Protein AF-A0A936SJQ1-F1 (afdb_monomer_lite)

pLDDT: mean 80.87, std 17.58, range [34.47, 96.56]

Secondary structure (DSSP, 8-state):
-EEEEE--HHHHHHHHHHHHHHTPPPPP-EEEEEE-TTS-EEEEEEEEE-SPPEE-TTSSEEEEEETTEEEEEESS-SS--EEEEE-HHHHHHHHHHHHHHHHHHHHHHT-SS-TT------PPP---S-SPPPGGG-SEE--EEEEEEEETTEEEEEE--EEPPP-

Radius of gyration: 21.01 Å; chains: 1; bounding box: 44×32×67 Å

Sequence (167 aa):
MLAALAATKRDWRQLEIIADGKGEMLVPQGRLRVIEKNGRERRLDDNLTAVRPVWSPNSAKIAIAFETQVRVYDAGGTAPTQAAIPLRNQLLISSQAYDREQQRVGQAANTNSDANAAPTATPAPDQPLTTLPDEKLLVSYNPIIELEWPSDDLLYLKNSVHPAFEE

Foldseek 3Di:
DDKDFDDDPVRQVVLVVVCVVVVHDRQDWGFIWDQDPVRDIDTQDDDIDSEDWDAAPVRQWIWTDDFQWIKIFGPPDPDTDIDIGGRNQVQQLVQVVVVVVVVVVVVVVVPPDDPDDDDDDDPDPCDPSPDRDDPVPGQWTWGWHYWDRPHNPDIDTHTDIDGRDDD

Structure (mmCIF, N/CA/C/O backbone):
data_AF-A0A936SJQ1-F1
#
_entry.id   AF-A0A936SJQ1-F1
#
loop_
_atom_site.group_PDB
_atom_site.id
_atom_site.type_symbol
_atom_site.label_atom_id
_atom_site.label_alt_id
_atom_site.label_comp_id
_atom_site.label_asym_id
_atom_site.label_entity_id
_atom_site.label_seq_id
_atom_site.pdbx_PDB_ins_code
_atom_site.Cartn_x
_atom_site.Cartn_y
_atom_site.Cartn_z
_atom_site.occupancy
_atom_site.B_iso_or_equiv
_atom_site.auth_seq_id
_atom_site.auth_comp_id
_atom_site.auth_asym_id
_atom_site.auth_atom_id
_atom_site.pdbx_PDB_model_num
ATOM 1 N N . MET A 1 1 ? 14.135 6.218 -12.140 1.00 85.12 1 MET A N 1
ATOM 2 C CA . MET A 1 1 ? 12.965 5.320 -12.159 1.00 85.12 1 MET A CA 1
ATOM 3 C C . MET A 1 1 ? 11.887 6.011 -11.358 1.00 85.12 1 MET A C 1
ATOM 5 O O . MET A 1 1 ? 12.231 6.819 -10.504 1.00 85.12 1 MET A O 1
ATOM 9 N N . LEU A 1 2 ? 10.623 5.759 -11.665 1.00 91.44 2 LEU A N 1
ATOM 10 C CA . LEU A 1 2 ? 9.491 6.331 -10.939 1.00 91.44 2 LEU A CA 1
ATOM 11 C C . LEU A 1 2 ? 8.653 5.189 -10.368 1.00 91.44 2 LEU A C 1
ATOM 13 O O . LEU A 1 2 ? 8.504 4.163 -11.026 1.00 91.44 2 LEU A O 1
ATOM 17 N N . ALA A 1 3 ? 8.116 5.373 -9.164 1.00 93.12 3 ALA A N 1
ATOM 18 C CA . ALA A 1 3 ? 7.090 4.499 -8.608 1.00 93.12 3 ALA A CA 1
ATOM 19 C C . ALA A 1 3 ? 5.740 5.210 -8.731 1.00 93.12 3 ALA A C 1
ATOM 21 O O . ALA A 1 3 ? 5.646 6.401 -8.430 1.00 93.12 3 ALA A O 1
ATOM 22 N N . ALA A 1 4 ? 4.721 4.497 -9.196 1.00 93.12 4 ALA A N 1
ATOM 23 C CA . ALA A 1 4 ? 3.399 5.052 -9.448 1.00 93.12 4 ALA A CA 1
ATOM 24 C C . ALA A 1 4 ? 2.300 4.074 -9.030 1.00 93.12 4 ALA A C 1
ATOM 26 O O . ALA A 1 4 ? 2.507 2.859 -8.992 1.00 93.12 4 ALA A O 1
ATOM 27 N N . LEU A 1 5 ? 1.120 4.627 -8.755 1.00 95.56 5 LEU A N 1
ATOM 28 C CA . LEU A 1 5 ? -0.110 3.873 -8.560 1.00 95.56 5 LEU A CA 1
ATOM 29 C C . LEU A 1 5 ? -0.990 4.067 -9.783 1.00 95.56 5 LEU A C 1
ATOM 31 O O . LEU A 1 5 ? -1.229 5.198 -10.202 1.00 95.56 5 LEU A O 1
ATOM 35 N N . ALA A 1 6 ? -1.475 2.966 -10.347 1.00 94.31 6 ALA A N 1
ATOM 36 C CA . ALA A 1 6 ? -2.445 3.027 -11.431 1.00 94.31 6 ALA A CA 1
ATOM 37 C C . ALA A 1 6 ? -3.534 1.973 -11.249 1.00 94.31 6 ALA A C 1
ATOM 39 O O . ALA A 1 6 ? -3.250 0.805 -10.963 1.00 94.31 6 ALA A O 1
ATOM 40 N N . ALA A 1 7 ? -4.776 2.394 -11.452 1.00 94.19 7 ALA A N 1
ATOM 41 C CA . ALA A 1 7 ? -5.944 1.535 -11.551 1.00 94.19 7 ALA A CA 1
ATOM 42 C C . ALA A 1 7 ? -6.332 1.353 -13.019 1.00 94.19 7 ALA A C 1
ATOM 44 O O . ALA A 1 7 ? -6.139 2.241 -13.853 1.00 94.19 7 ALA A O 1
ATOM 45 N N . THR A 1 8 ? -6.888 0.192 -13.354 1.00 93.94 8 THR A N 1
ATOM 46 C CA . THR A 1 8 ? -7.545 0.034 -14.654 1.00 93.94 8 THR A CA 1
ATOM 47 C C . THR A 1 8 ? -8.878 0.785 -14.658 1.00 93.94 8 THR A C 1
ATOM 49 O O . THR A 1 8 ? -9.466 1.030 -13.607 1.00 93.94 8 THR A O 1
ATOM 52 N N . LYS A 1 9 ? -9.425 1.082 -15.844 1.00 95.12 9 LYS A N 1
ATOM 53 C CA . LYS A 1 9 ? -10.782 1.650 -15.971 1.00 95.12 9 LYS A CA 1
ATOM 54 C C . LYS A 1 9 ? -11.838 0.813 -15.234 1.00 95.12 9 LYS A C 1
ATOM 56 O O . LYS A 1 9 ? -12.809 1.354 -14.717 1.00 95.12 9 LYS A O 1
ATOM 61 N N . ARG A 1 10 ? -11.657 -0.512 -15.204 1.00 95.00 10 ARG A N 1
ATOM 62 C CA . ARG A 1 10 ? -12.548 -1.430 -14.490 1.00 95.00 10 ARG A CA 1
ATOM 63 C C . ARG A 1 10 ? -12.423 -1.267 -12.977 1.00 95.00 10 ARG A C 1
ATOM 65 O O . ARG A 1 10 ? -13.454 -1.156 -12.326 1.00 95.00 10 ARG A O 1
ATOM 72 N N . ASP A 1 11 ? -11.196 -1.238 -12.455 1.00 93.62 11 ASP A N 1
ATOM 73 C CA . ASP A 1 11 ? -10.950 -1.021 -11.023 1.00 93.62 11 ASP A CA 1
ATOM 74 C C . ASP A 1 11 ? -11.546 0.324 -10.583 1.00 93.62 11 ASP A C 1
ATOM 76 O O . ASP A 1 11 ? -12.263 0.386 -9.592 1.00 93.62 11 ASP A O 1
ATOM 80 N N . TRP A 1 12 ? -11.331 1.383 -11.371 1.00 94.38 12 TRP A N 1
ATOM 81 C CA . TRP A 1 12 ? -11.860 2.718 -11.087 1.00 94.38 12 TRP A CA 1
ATOM 82 C C . TRP A 1 12 ? -13.387 2.730 -10.969 1.00 94.38 12 TRP A C 1
ATOM 84 O O . TRP A 1 12 ? -13.931 3.183 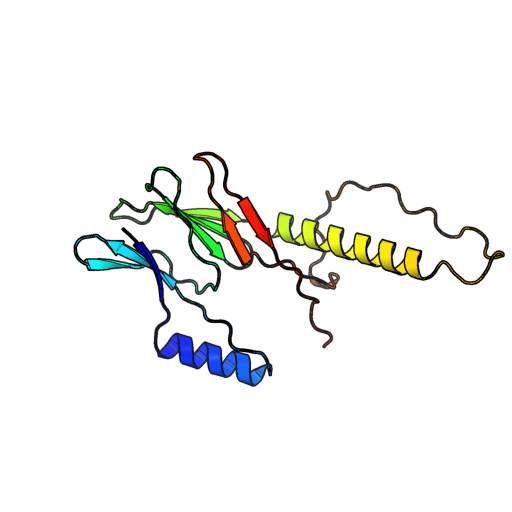-9.968 1.00 94.38 12 TRP A O 1
ATOM 94 N N . ARG A 1 13 ? -14.082 2.141 -11.950 1.00 95.44 13 ARG A N 1
ATOM 95 C CA . ARG A 1 13 ? -15.548 2.052 -11.933 1.00 95.44 13 ARG A CA 1
ATOM 96 C C . ARG A 1 13 ? -16.072 1.245 -10.745 1.00 95.44 13 ARG A C 1
ATOM 98 O O . ARG A 1 13 ? -17.150 1.521 -10.235 1.00 95.44 13 ARG A O 1
ATOM 105 N N . GLN A 1 14 ? -15.338 0.218 -10.326 1.00 94.38 14 GLN A N 1
ATOM 106 C CA . GLN A 1 14 ? -15.710 -0.565 -9.154 1.00 94.38 14 GLN A CA 1
ATOM 107 C C . GLN A 1 14 ? -15.572 0.259 -7.870 1.00 94.38 14 GLN A C 1
ATOM 109 O O . GLN A 1 14 ? -16.457 0.190 -7.023 1.00 94.38 14 GLN A O 1
ATOM 114 N N . LEU A 1 15 ? -14.502 1.047 -7.742 1.00 93.88 15 LEU A N 1
ATOM 115 C CA . LEU A 1 15 ? -14.318 1.951 -6.607 1.00 93.88 15 LEU A CA 1
ATOM 116 C C . LEU A 1 15 ? -15.421 3.019 -6.554 1.00 93.88 15 LEU A C 1
ATOM 118 O O . LEU A 1 15 ? -15.939 3.274 -5.474 1.00 93.88 15 LEU A O 1
ATOM 122 N N . GLU A 1 16 ? -15.827 3.576 -7.702 1.00 95.06 16 GLU A N 1
ATOM 123 C CA . GLU A 1 16 ? -16.966 4.509 -7.801 1.00 95.06 16 GLU A CA 1
ATOM 124 C C . GLU A 1 16 ? -18.257 3.879 -7.268 1.00 95.06 16 GLU A C 1
ATOM 126 O O . GLU A 1 16 ? -18.882 4.429 -6.371 1.00 95.06 16 GLU A O 1
ATOM 131 N N . ILE A 1 17 ? -18.609 2.677 -7.739 1.00 95.44 17 ILE A N 1
ATOM 132 C CA . ILE A 1 17 ? -19.823 1.972 -7.292 1.00 95.44 17 ILE A CA 1
ATOM 133 C C . ILE A 1 17 ? -19.798 1.706 -5.780 1.00 95.44 17 ILE A C 1
ATOM 135 O O . ILE A 1 17 ? -20.831 1.809 -5.121 1.00 95.44 17 ILE A O 1
ATOM 139 N N . ILE A 1 18 ? -18.638 1.338 -5.227 1.00 93.12 18 ILE A N 1
ATOM 140 C CA . ILE A 1 18 ? -18.491 1.086 -3.787 1.00 93.12 18 ILE A CA 1
ATOM 141 C C . ILE A 1 18 ? -18.665 2.384 -2.993 1.00 93.12 18 ILE A C 1
ATOM 143 O O . ILE A 1 18 ? -19.369 2.373 -1.986 1.00 93.12 18 ILE A O 1
ATOM 147 N N . ALA A 1 19 ? -18.042 3.477 -3.436 1.00 93.00 19 ALA A N 1
ATOM 148 C CA . ALA A 1 19 ? -18.148 4.779 -2.785 1.00 93.00 19 ALA A CA 1
ATOM 149 C C . ALA A 1 19 ? -19.596 5.295 -2.811 1.00 93.00 19 ALA A C 1
ATOM 151 O O . ALA A 1 19 ? -20.150 5.614 -1.760 1.00 93.00 19 ALA A O 1
ATOM 152 N N . ASP A 1 20 ? -20.250 5.243 -3.975 1.00 94.31 20 ASP A N 1
ATOM 153 C CA . ASP A 1 20 ? -21.654 5.636 -4.144 1.00 94.31 20 ASP A CA 1
ATOM 154 C C . ASP A 1 20 ? -22.591 4.782 -3.279 1.00 94.31 20 ASP A C 1
ATOM 156 O O . ASP A 1 20 ? -23.494 5.305 -2.628 1.00 94.31 20 ASP A O 1
ATOM 160 N N . GLY A 1 21 ? -22.358 3.465 -3.228 1.00 94.25 21 GLY A N 1
ATOM 161 C CA . GLY A 1 21 ? -23.146 2.537 -2.415 1.00 94.25 21 GLY A CA 1
ATOM 162 C C . GLY A 1 21 ? -23.041 2.788 -0.908 1.00 94.25 21 GLY A C 1
ATOM 163 O O . GLY A 1 21 ? -23.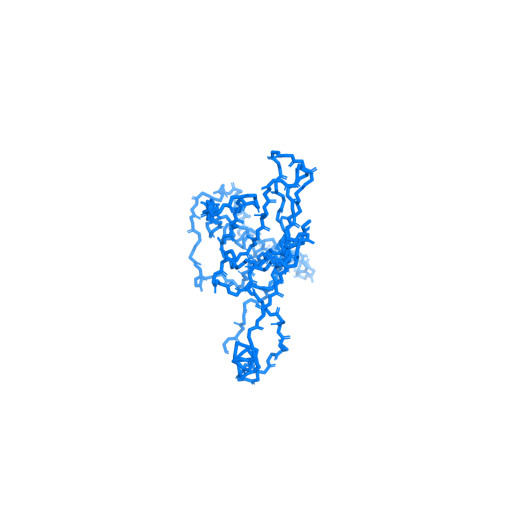963 2.439 -0.175 1.00 94.25 21 GLY A O 1
ATOM 164 N N . LYS A 1 22 ? -21.945 3.405 -0.453 1.00 91.06 22 LYS A N 1
ATOM 165 C CA . LYS A 1 22 ? -21.732 3.813 0.943 1.00 91.06 22 LYS A CA 1
ATOM 166 C C . LYS A 1 22 ? -22.085 5.278 1.215 1.00 91.06 22 LYS A C 1
ATOM 168 O O . LYS A 1 22 ? -22.068 5.695 2.367 1.00 91.06 22 LYS A O 1
ATOM 173 N N . GLY A 1 23 ? -22.381 6.069 0.181 1.00 91.38 23 GLY A N 1
ATOM 174 C CA . GLY A 1 23 ? -22.521 7.523 0.310 1.00 91.38 23 GLY A CA 1
ATOM 175 C C . GLY A 1 23 ? -21.213 8.230 0.690 1.00 91.38 23 GLY A C 1
ATOM 176 O O . GLY A 1 23 ? -21.242 9.312 1.271 1.00 91.38 23 GLY A O 1
ATOM 177 N N . GLU A 1 24 ? -20.068 7.618 0.385 1.00 88.44 24 GLU A N 1
ATOM 178 C CA . GLU A 1 24 ? -18.736 8.125 0.715 1.00 88.44 24 GLU A CA 1
ATOM 179 C C . GLU A 1 24 ? -18.080 8.807 -0.492 1.00 88.44 24 GLU A C 1
ATOM 181 O O . GLU A 1 24 ? -18.393 8.535 -1.651 1.00 88.44 24 GLU A O 1
ATOM 186 N N . MET A 1 25 ? -17.104 9.679 -0.227 1.00 89.31 25 MET A N 1
ATOM 187 C CA . MET A 1 25 ? -16.263 10.224 -1.289 1.00 89.31 25 MET A CA 1
ATOM 188 C C . MET A 1 25 ? -15.338 9.135 -1.842 1.00 89.31 25 MET A C 1
ATOM 190 O O . MET A 1 25 ? -14.648 8.447 -1.089 1.00 89.31 25 MET A O 1
ATOM 194 N N . LEU A 1 26 ? -15.256 9.035 -3.171 1.00 91.00 26 LEU A N 1
ATOM 195 C CA . LEU A 1 26 ? -14.297 8.161 -3.838 1.00 91.00 26 LEU A CA 1
ATOM 196 C C . LEU A 1 26 ? -12.860 8.516 -3.435 1.00 91.00 26 LEU A C 1
ATOM 198 O O . LEU A 1 26 ? -12.364 9.601 -3.745 1.00 91.00 26 LEU A O 1
ATOM 202 N N . VAL A 1 27 ? -12.161 7.558 -2.830 1.00 89.69 27 VAL A N 1
ATOM 203 C CA . VAL A 1 27 ? -10.718 7.643 -2.589 1.00 89.69 27 VAL A CA 1
ATOM 204 C C . VAL A 1 27 ? -9.982 6.961 -3.747 1.00 89.69 27 VAL A C 1
ATOM 206 O O . VAL A 1 27 ? -10.151 5.754 -3.943 1.00 89.69 27 VAL A O 1
ATOM 209 N N . PRO A 1 28 ? -9.150 7.686 -4.521 1.00 91.31 28 PRO A N 1
ATOM 210 C CA . PRO A 1 28 ? -8.368 7.090 -5.596 1.00 91.31 28 PRO A CA 1
ATOM 211 C C . PRO A 1 28 ? -7.409 6.023 -5.064 1.00 91.31 28 PRO A C 1
ATOM 213 O O . PRO A 1 28 ? -6.615 6.279 -4.160 1.00 91.31 28 PRO A O 1
ATOM 216 N N . GLN A 1 29 ? -7.446 4.836 -5.664 1.00 95.06 29 GLN A N 1
ATOM 217 C CA . GLN A 1 29 ? -6.518 3.749 -5.359 1.00 95.06 29 GLN A CA 1
ATOM 218 C C . GLN A 1 29 ? -5.859 3.240 -6.637 1.00 95.06 29 GLN A C 1
ATOM 220 O O . GLN A 1 29 ? -6.408 3.367 -7.732 1.00 95.06 29 GLN A O 1
ATOM 225 N N .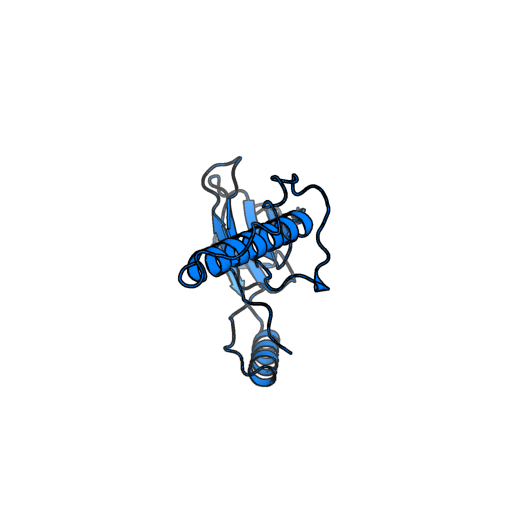 GLY A 1 30 ? -4.687 2.627 -6.508 1.00 95.88 30 GLY A N 1
ATOM 226 C CA . GLY A 1 30 ? -4.003 2.011 -7.636 1.00 95.88 30 GLY A CA 1
ATOM 227 C C . GLY A 1 30 ? -3.040 0.910 -7.220 1.00 95.88 30 GLY A C 1
ATOM 228 O O . GLY A 1 30 ? -2.719 0.740 -6.047 1.00 95.88 30 GLY A O 1
ATOM 229 N N . ARG A 1 31 ? -2.596 0.142 -8.216 1.00 94.75 31 ARG A N 1
ATOM 230 C CA . ARG A 1 31 ? -1.616 -0.935 -8.053 1.00 94.75 31 ARG A CA 1
ATOM 231 C C . ARG A 1 31 ? -0.210 -0.386 -8.239 1.00 94.75 31 ARG A C 1
ATOM 233 O O . ARG A 1 31 ? 0.013 0.409 -9.159 1.00 94.75 31 ARG A O 1
ATOM 240 N N . LEU A 1 32 ? 0.728 -0.848 -7.415 1.00 94.38 32 LEU A N 1
ATOM 241 C CA . LEU A 1 32 ? 2.118 -0.405 -7.475 1.00 94.38 32 LEU A CA 1
ATOM 242 C C . LEU A 1 32 ? 2.786 -0.836 -8.782 1.00 94.38 32 LEU A C 1
ATOM 244 O O . LEU A 1 32 ? 2.836 -2.021 -9.126 1.00 94.38 32 LEU A O 1
ATOM 248 N N . ARG A 1 33 ? 3.351 0.145 -9.480 1.00 92.44 33 ARG A N 1
ATOM 249 C CA . ARG A 1 33 ? 4.125 -0.020 -10.709 1.00 92.44 33 ARG A CA 1
ATOM 250 C C . ARG A 1 33 ? 5.422 0.766 -10.625 1.00 92.44 33 ARG A C 1
ATOM 252 O O . ARG A 1 33 ? 5.503 1.802 -9.964 1.00 92.44 33 ARG A O 1
ATOM 259 N N . VAL A 1 34 ? 6.421 0.281 -11.347 1.00 92.50 34 VAL A N 1
ATOM 260 C CA . VAL A 1 34 ? 7.684 0.973 -11.579 1.00 92.50 34 VAL A CA 1
ATOM 261 C C . VAL A 1 34 ? 7.816 1.293 -13.053 1.00 92.50 34 VAL A C 1
ATOM 263 O O . VAL A 1 34 ? 7.610 0.432 -13.907 1.00 92.50 34 VAL A O 1
ATOM 266 N N . ILE A 1 35 ? 8.182 2.538 -13.331 1.00 91.88 35 ILE A N 1
ATOM 267 C CA . ILE A 1 35 ? 8.478 3.038 -14.667 1.00 91.88 35 ILE A CA 1
ATOM 268 C C . ILE A 1 35 ? 9.992 3.227 -14.766 1.00 91.88 35 ILE A C 1
ATOM 270 O O . ILE A 1 35 ? 10.612 4.020 -14.039 1.00 91.88 35 ILE A O 1
ATOM 274 N N . GLU A 1 36 ? 10.600 2.453 -15.654 1.00 89.12 36 GLU A N 1
ATOM 275 C CA . GLU A 1 36 ? 12.025 2.498 -15.946 1.00 89.12 36 GLU A CA 1
ATOM 276 C C . GLU A 1 36 ? 12.383 3.662 -16.874 1.00 89.12 36 GLU A C 1
ATOM 278 O O . GLU A 1 36 ? 11.535 4.241 -17.549 1.00 89.12 36 GLU A O 1
ATOM 283 N N . LYS A 1 37 ? 13.672 4.027 -16.923 1.00 88.50 37 LYS A N 1
ATOM 284 C CA . LYS A 1 37 ? 14.147 5.152 -17.755 1.00 88.50 37 LYS A CA 1
ATOM 285 C C . LYS A 1 37 ? 13.907 4.936 -19.256 1.00 88.50 37 LYS A C 1
ATOM 287 O O . LYS A 1 37 ? 13.819 5.904 -19.996 1.00 88.50 37 LYS A O 1
ATOM 292 N N . ASN A 1 38 ? 13.803 3.683 -19.691 1.00 90.25 38 ASN A N 1
ATOM 293 C CA . ASN A 1 38 ? 13.475 3.289 -21.064 1.00 90.25 38 ASN A CA 1
ATOM 294 C C . ASN A 1 38 ? 11.957 3.302 -21.351 1.00 90.25 38 ASN A C 1
ATOM 296 O O . ASN A 1 38 ? 11.545 2.863 -22.419 1.00 90.25 38 ASN A O 1
ATOM 300 N N . GLY A 1 39 ? 11.125 3.742 -20.399 1.00 89.81 39 GLY A N 1
ATOM 301 C CA . GLY A 1 39 ? 9.666 3.736 -20.513 1.00 89.81 39 GLY A CA 1
ATOM 302 C C . GLY A 1 39 ? 9.016 2.377 -20.249 1.00 89.81 39 GLY A C 1
ATOM 303 O O . GLY A 1 39 ? 7.792 2.276 -20.291 1.00 89.81 39 GLY A O 1
ATOM 304 N N . ARG A 1 40 ? 9.799 1.331 -19.949 1.00 90.31 40 ARG A N 1
ATOM 305 C CA . ARG A 1 40 ? 9.256 0.024 -19.581 1.00 90.31 40 ARG A CA 1
ATOM 306 C C . ARG A 1 40 ? 8.524 0.137 -18.254 1.00 90.31 40 ARG A C 1
ATOM 308 O O . ARG A 1 40 ? 9.066 0.624 -17.263 1.00 90.31 40 ARG A O 1
ATOM 315 N N . GLU A 1 41 ? 7.298 -0.358 -18.247 1.00 90.00 41 GLU A N 1
ATOM 316 C CA . GLU A 1 41 ? 6.461 -0.405 -17.064 1.00 90.00 41 GLU A CA 1
ATOM 317 C C . GLU A 1 41 ? 6.443 -1.823 -16.485 1.00 90.00 41 GLU A C 1
ATOM 319 O O . GLU A 1 41 ? 6.316 -2.808 -17.218 1.00 90.00 41 GLU A O 1
ATOM 324 N N . ARG A 1 42 ? 6.567 -1.935 -15.163 1.00 89.31 42 ARG A N 1
ATOM 325 C CA . ARG A 1 42 ? 6.529 -3.212 -14.449 1.00 89.31 42 ARG A CA 1
ATOM 326 C C . ARG A 1 42 ? 5.629 -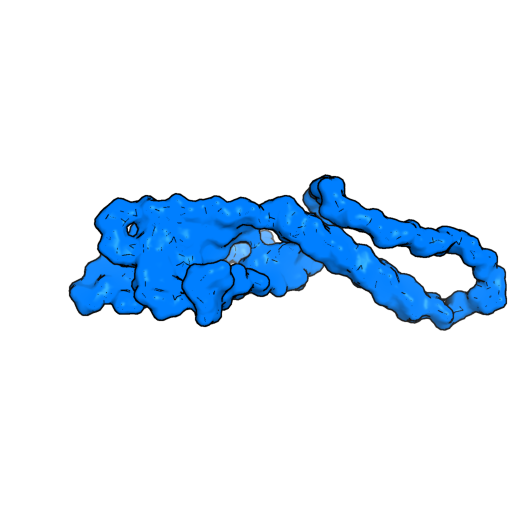3.098 -13.230 1.00 89.31 42 ARG A C 1
ATOM 328 O O . ARG A 1 42 ? 5.905 -2.321 -12.319 1.00 89.31 42 ARG A O 1
ATOM 335 N N . ARG A 1 43 ? 4.573 -3.908 -13.189 1.00 90.50 43 ARG A N 1
ATOM 336 C CA . ARG A 1 43 ? 3.722 -4.052 -12.004 1.00 90.50 43 ARG A CA 1
ATOM 337 C C . ARG A 1 43 ? 4.472 -4.825 -10.917 1.00 90.50 43 ARG A C 1
ATOM 339 O O . ARG A 1 43 ? 5.059 -5.864 -11.209 1.00 90.50 43 ARG A O 1
ATOM 346 N N . LEU A 1 44 ? 4.459 -4.302 -9.691 1.00 90.50 44 LEU A N 1
ATOM 347 C CA . LEU A 1 44 ? 5.110 -4.916 -8.528 1.00 90.50 44 LEU A CA 1
ATOM 348 C C . LEU A 1 44 ? 4.132 -5.652 -7.619 1.00 90.50 44 LEU A C 1
ATOM 350 O O . LEU A 1 44 ? 4.511 -6.651 -7.019 1.00 90.50 44 LEU A O 1
ATOM 354 N N . ASP A 1 45 ? 2.895 -5.167 -7.525 1.00 90.56 45 ASP A N 1
ATOM 355 C CA . ASP A 1 45 ? 1.866 -5.773 -6.688 1.00 90.56 45 ASP A CA 1
ATOM 356 C C . ASP A 1 45 ? 0.490 -5.689 -7.353 1.00 90.56 45 ASP A C 1
ATOM 358 O O . ASP A 1 45 ? 0.246 -4.858 -8.234 1.00 90.56 45 ASP A O 1
ATOM 362 N N . ASP A 1 46 ? -0.403 -6.575 -6.929 1.00 89.88 46 ASP A N 1
ATOM 363 C CA . ASP A 1 46 ? -1.767 -6.682 -7.428 1.00 89.88 46 ASP A CA 1
ATOM 364 C C . ASP A 1 46 ? -2.819 -6.074 -6.496 1.00 89.88 46 ASP A C 1
ATOM 366 O O . ASP A 1 46 ? -3.965 -5.887 -6.897 1.00 89.88 46 ASP A O 1
ATOM 370 N N . ASN A 1 47 ? -2.449 -5.712 -5.275 1.00 92.50 47 ASN A N 1
ATOM 371 C CA . ASN A 1 47 ? -3.356 -5.065 -4.344 1.00 92.50 47 ASN A CA 1
ATOM 372 C C . ASN A 1 47 ? -3.506 -3.579 -4.691 1.00 92.50 47 ASN A C 1
ATOM 374 O O . ASN A 1 47 ? -2.559 -2.912 -5.120 1.00 92.50 47 ASN A O 1
ATOM 378 N N . LEU A 1 48 ? -4.726 -3.073 -4.520 1.00 94.06 48 LEU A N 1
ATOM 379 C CA . LEU A 1 48 ? -5.022 -1.649 -4.609 1.00 94.06 48 LEU A CA 1
ATOM 380 C C . LEU A 1 48 ? -4.669 -0.978 -3.282 1.00 94.06 48 LEU A C 1
ATOM 382 O O . LEU A 1 48 ? -4.857 -1.550 -2.210 1.00 94.06 48 LEU A O 1
ATOM 386 N N . THR A 1 49 ? -4.151 0.239 -3.362 1.00 95.06 49 THR A N 1
ATOM 387 C CA . THR A 1 49 ? -3.922 1.091 -2.196 1.00 95.06 49 THR A CA 1
ATOM 388 C C . THR A 1 49 ? -4.002 2.557 -2.595 1.00 95.06 49 THR A C 1
ATOM 390 O O . THR A 1 49 ? -3.751 2.907 -3.752 1.00 95.06 49 THR A O 1
ATOM 393 N N . ALA A 1 50 ? -4.378 3.405 -1.641 1.00 93.69 50 ALA A N 1
ATOM 394 C CA . ALA A 1 50 ? -4.312 4.860 -1.760 1.00 93.69 50 ALA A CA 1
ATOM 395 C C . ALA A 1 50 ? -2.968 5.422 -1.257 1.00 93.69 50 ALA A C 1
ATOM 397 O O . ALA A 1 50 ? -2.654 6.585 -1.506 1.00 93.69 50 ALA A O 1
ATOM 398 N N . VAL A 1 51 ? -2.169 4.616 -0.546 1.00 95.19 51 VAL A N 1
ATOM 399 C CA . VAL A 1 51 ? -0.941 5.086 0.100 1.00 95.19 51 VAL A CA 1
ATOM 400 C C . VAL A 1 51 ? 0.168 5.240 -0.926 1.00 95.19 51 VAL A C 1
ATOM 402 O O . VAL A 1 51 ? 0.536 4.295 -1.628 1.00 95.19 51 VAL A O 1
ATOM 405 N N . ARG A 1 52 ? 0.739 6.443 -0.985 1.00 95.12 52 ARG A N 1
ATOM 406 C CA . ARG A 1 52 ? 1.838 6.761 -1.893 1.00 95.12 52 ARG A CA 1
ATOM 407 C C . ARG A 1 52 ? 3.061 5.874 -1.597 1.00 95.12 52 ARG A C 1
ATOM 409 O O . ARG A 1 52 ? 3.488 5.802 -0.445 1.00 95.12 52 ARG A O 1
ATOM 416 N N . PRO A 1 53 ? 3.676 5.248 -2.618 1.00 95.62 53 PRO A N 1
ATOM 417 C CA . PRO A 1 53 ? 4.920 4.517 -2.430 1.00 95.62 53 PRO A CA 1
ATOM 418 C C . PRO A 1 53 ? 6.089 5.471 -2.169 1.00 95.62 53 PRO A C 1
ATOM 420 O O . PRO A 1 53 ? 6.163 6.557 -2.756 1.00 95.62 53 PRO A O 1
ATOM 423 N N . VAL A 1 54 ? 7.044 5.026 -1.357 1.00 96.19 54 VAL A N 1
ATOM 424 C CA . VAL A 1 54 ? 8.284 5.756 -1.067 1.00 96.19 54 VAL A CA 1
ATOM 425 C C . VAL A 1 54 ? 9.505 4.946 -1.465 1.00 96.19 54 VAL A C 1
ATOM 427 O O . VAL A 1 54 ? 9.521 3.721 -1.366 1.00 96.19 54 VAL A O 1
ATOM 430 N N . TRP A 1 55 ? 10.528 5.640 -1.948 1.00 95.44 55 TRP A N 1
ATOM 431 C CA . TRP A 1 55 ? 11.811 5.039 -2.288 1.00 95.44 55 TRP A CA 1
ATOM 432 C C . TRP A 1 55 ? 12.713 5.002 -1.063 1.00 95.44 55 TRP A C 1
ATOM 434 O O . TRP A 1 55 ? 12.693 5.938 -0.266 1.00 95.44 55 TRP A O 1
ATOM 444 N N . SER A 1 56 ? 13.531 3.958 -0.949 1.00 94.62 56 SER A N 1
ATOM 445 C CA . SER A 1 56 ? 14.664 3.985 -0.028 1.00 94.62 56 SER A CA 1
ATOM 446 C C . SER A 1 56 ? 15.648 5.096 -0.430 1.00 94.62 56 SER A C 1
ATOM 448 O O . SER A 1 56 ? 15.748 5.410 -1.624 1.00 94.62 56 SER A O 1
ATOM 450 N N . PRO A 1 57 ? 16.420 5.668 0.512 1.00 94.81 57 PRO A N 1
ATOM 451 C CA . PRO A 1 57 ? 17.377 6.739 0.211 1.00 94.81 57 PRO A CA 1
ATOM 452 C C . PRO A 1 57 ? 18.383 6.367 -0.884 1.00 94.81 57 PRO A C 1
ATOM 454 O O . PRO A 1 57 ? 18.646 7.144 -1.801 1.00 94.81 57 PRO A O 1
ATOM 457 N N . ASN A 1 58 ? 18.879 5.129 -0.857 1.00 91.75 58 ASN A N 1
ATOM 458 C CA . ASN A 1 58 ? 19.775 4.586 -1.881 1.00 91.75 58 ASN A CA 1
ATOM 459 C C . ASN A 1 58 ? 19.091 4.210 -3.217 1.00 91.75 58 ASN A C 1
ATOM 461 O O . ASN A 1 58 ? 19.750 3.693 -4.118 1.00 91.75 58 ASN A O 1
ATOM 465 N N . SER A 1 59 ? 17.783 4.447 -3.368 1.00 90.56 59 SER A N 1
ATOM 466 C CA . SER A 1 59 ? 16.985 4.145 -4.569 1.00 90.56 59 SER A CA 1
ATOM 467 C C . SER A 1 59 ? 16.952 2.669 -4.998 1.00 90.56 59 SER A C 1
ATOM 469 O O . SER A 1 59 ? 16.564 2.366 -6.127 1.00 90.56 59 SER A O 1
ATOM 471 N N . ALA A 1 60 ? 17.341 1.733 -4.129 1.00 90.00 60 ALA A N 1
ATOM 472 C CA . ALA A 1 60 ? 17.334 0.304 -4.441 1.00 90.00 60 ALA A CA 1
ATOM 473 C C . ALA A 1 60 ? 15.974 -0.365 -4.178 1.00 90.00 60 ALA A C 1
ATOM 475 O O . ALA A 1 60 ? 15.673 -1.411 -4.761 1.00 90.00 60 ALA A O 1
ATOM 476 N N . LYS A 1 61 ? 15.155 0.206 -3.287 1.00 92.62 61 LYS A N 1
ATOM 477 C CA . LYS A 1 61 ? 13.910 -0.404 -2.811 1.00 92.62 61 LYS A CA 1
ATOM 478 C C . LYS A 1 61 ? 12.753 0.580 -2.815 1.00 92.62 61 LYS A C 1
ATOM 480 O O . LYS A 1 61 ? 12.939 1.794 -2.783 1.00 92.62 61 LYS A O 1
ATOM 485 N N . ILE A 1 62 ? 11.550 0.023 -2.849 1.00 94.56 62 ILE A N 1
ATOM 486 C CA . ILE A 1 62 ? 10.296 0.769 -2.756 1.00 94.56 62 ILE A CA 1
ATOM 487 C C . ILE A 1 62 ? 9.475 0.170 -1.625 1.00 94.56 62 ILE A C 1
ATOM 489 O O . ILE A 1 62 ? 9.261 -1.041 -1.609 1.00 94.56 62 ILE A O 1
ATOM 493 N N . ALA A 1 63 ? 8.996 1.009 -0.714 1.00 95.44 63 ALA A N 1
ATOM 494 C CA . ALA A 1 63 ? 8.016 0.636 0.293 1.00 95.44 63 ALA A CA 1
ATOM 495 C C . ALA A 1 63 ? 6.629 1.164 -0.081 1.00 95.44 63 ALA A C 1
ATOM 497 O O . ALA A 1 63 ? 6.488 2.251 -0.647 1.00 95.44 63 ALA A O 1
ATOM 498 N N . ILE A 1 64 ? 5.601 0.394 0.252 1.00 95.81 64 ILE A N 1
ATOM 499 C CA . ILE A 1 64 ? 4.200 0.782 0.108 1.00 95.81 64 ILE A CA 1
ATOM 500 C C . ILE A 1 64 ? 3.373 0.149 1.223 1.00 95.81 64 ILE A C 1
ATOM 502 O O . ILE A 1 64 ? 3.670 -0.962 1.667 1.00 95.81 64 ILE A O 1
ATOM 506 N N . ALA A 1 65 ? 2.336 0.846 1.675 1.00 95.44 65 ALA A N 1
ATOM 507 C CA . ALA A 1 65 ? 1.421 0.317 2.669 1.00 95.44 65 ALA A CA 1
ATOM 508 C C . ALA A 1 65 ? 0.127 -0.179 2.025 1.00 95.44 65 ALA A C 1
ATOM 510 O O . ALA A 1 65 ? -0.404 0.407 1.078 1.00 95.44 65 ALA A O 1
ATOM 511 N N . PHE A 1 66 ? -0.384 -1.252 2.603 1.00 92.06 66 PHE A N 1
ATOM 512 C CA . PHE A 1 66 ? -1.739 -1.749 2.445 1.00 92.06 66 PHE A CA 1
ATOM 513 C C . PHE A 1 66 ? -2.355 -1.795 3.839 1.00 92.06 66 PHE A C 1
ATOM 515 O O . PHE A 1 66 ? -1.619 -1.956 4.804 1.00 92.06 66 PHE A O 1
ATOM 522 N N . GLU A 1 67 ? -3.676 -1.687 3.927 1.00 87.31 67 GLU A N 1
ATOM 523 C CA . GLU A 1 67 ? -4.505 -1.789 5.141 1.00 87.31 67 GLU A CA 1
ATOM 524 C C . GLU A 1 67 ? -3.745 -2.076 6.459 1.00 87.31 67 GLU A C 1
ATOM 526 O O . GLU A 1 67 ? -3.479 -1.152 7.224 1.00 87.31 67 GLU A O 1
ATOM 531 N N . THR A 1 68 ? -3.303 -3.324 6.681 1.00 89.25 68 THR A N 1
ATOM 532 C CA . THR A 1 68 ? -2.607 -3.761 7.907 1.00 89.25 68 THR A CA 1
ATOM 533 C C . THR A 1 68 ? -1.128 -4.131 7.729 1.00 89.25 68 THR A C 1
ATOM 535 O O . THR A 1 68 ? -0.579 -4.866 8.555 1.00 89.25 68 THR A O 1
ATOM 538 N N . GLN A 1 69 ? -0.476 -3.770 6.626 1.00 93.25 69 GLN A N 1
ATOM 539 C CA . GLN A 1 69 ? 0.892 -4.211 6.342 1.00 93.25 69 GLN A CA 1
ATOM 540 C C . GLN A 1 69 ? 1.668 -3.229 5.474 1.00 93.25 69 GLN A C 1
ATOM 542 O O . GLN A 1 69 ? 1.131 -2.603 4.565 1.00 93.25 69 GLN A O 1
ATOM 547 N N . VAL A 1 70 ? 2.977 -3.188 5.678 1.00 95.00 70 VAL A N 1
ATOM 548 C CA . VAL A 1 70 ? 3.899 -2.517 4.762 1.00 95.00 70 VAL A CA 1
ATOM 549 C C . VAL A 1 70 ? 4.635 -3.571 3.956 1.00 95.00 70 VAL A C 1
ATOM 551 O O . VAL A 1 70 ? 5.102 -4.568 4.503 1.00 95.00 70 VAL A O 1
ATOM 554 N N . ARG A 1 71 ? 4.739 -3.372 2.645 1.00 94.31 71 ARG A N 1
ATOM 555 C CA . ARG A 1 71 ? 5.523 -4.232 1.761 1.00 94.31 71 ARG A CA 1
ATOM 556 C C . ARG A 1 71 ? 6.692 -3.463 1.177 1.00 94.31 71 ARG A C 1
ATOM 558 O O . ARG A 1 71 ? 6.554 -2.299 0.811 1.00 94.31 71 ARG A O 1
ATOM 565 N N . VAL A 1 72 ? 7.831 -4.138 1.079 1.00 94.25 72 VAL A N 1
ATOM 566 C CA . VAL A 1 72 ? 9.075 -3.605 0.526 1.00 94.25 72 VAL A CA 1
ATOM 567 C C . VAL A 1 72 ? 9.486 -4.455 -0.664 1.00 94.25 72 VAL A C 1
ATOM 569 O O . VAL A 1 72 ? 9.622 -5.671 -0.539 1.00 94.25 72 VAL A O 1
ATOM 572 N N . TYR A 1 73 ? 9.712 -3.810 -1.801 1.00 92.81 73 TYR A N 1
ATOM 573 C CA . TYR A 1 73 ? 10.081 -4.448 -3.058 1.00 92.81 73 TYR A CA 1
ATOM 574 C C . TYR A 1 73 ? 11.475 -4.033 -3.485 1.00 92.81 73 TYR A C 1
ATOM 576 O O . TYR A 1 73 ? 11.897 -2.893 -3.278 1.00 92.81 73 TYR A O 1
ATOM 584 N N . ASP A 1 74 ? 12.158 -4.948 -4.161 1.00 90.19 74 ASP A N 1
ATOM 585 C CA . ASP A 1 74 ? 13.346 -4.603 -4.927 1.00 90.19 74 ASP A CA 1
ATOM 586 C C . ASP A 1 74 ? 12.977 -3.878 -6.231 1.00 90.19 74 ASP A C 1
ATOM 588 O O . ASP A 1 74 ? 12.139 -4.336 -7.023 1.00 90.19 74 ASP A O 1
ATOM 592 N N . ALA A 1 75 ? 13.600 -2.722 -6.451 1.00 83.75 75 ALA A N 1
ATOM 593 C CA . ALA A 1 75 ? 13.331 -1.902 -7.621 1.00 83.75 75 ALA A CA 1
ATOM 594 C C . ALA A 1 75 ? 14.127 -2.334 -8.865 1.00 83.75 75 ALA A C 1
ATOM 596 O O . ALA A 1 75 ? 13.650 -2.118 -9.983 1.00 83.75 75 ALA A O 1
ATOM 597 N N . GLY A 1 76 ? 15.310 -2.935 -8.684 1.00 76.94 76 GLY A N 1
ATOM 598 C CA . GLY A 1 76 ? 16.283 -3.234 -9.742 1.00 76.94 76 GLY A CA 1
ATOM 599 C C . GLY A 1 76 ? 16.252 -4.670 -10.280 1.00 76.94 76 GLY A C 1
ATOM 600 O O . GLY A 1 76 ? 16.845 -4.936 -11.324 1.00 76.94 76 GLY A O 1
ATOM 601 N N . GLY A 1 77 ? 15.564 -5.596 -9.608 1.00 70.38 77 GLY A N 1
ATOM 602 C CA . GLY A 1 77 ? 15.465 -7.002 -10.012 1.00 70.38 77 GLY A CA 1
ATOM 603 C C . GLY A 1 77 ? 14.423 -7.307 -11.100 1.00 70.38 77 GLY A C 1
ATOM 604 O O . GLY A 1 77 ? 13.405 -6.627 -11.249 1.00 70.38 77 GLY A O 1
ATOM 605 N N . THR A 1 78 ? 14.651 -8.393 -11.848 1.00 67.62 78 THR A N 1
ATOM 606 C CA . THR A 1 78 ? 13.664 -8.985 -12.775 1.00 67.62 78 THR A CA 1
ATOM 607 C C . THR A 1 78 ? 12.642 -9.867 -12.058 1.00 67.62 78 THR A C 1
ATOM 609 O O . THR A 1 78 ? 11.521 -10.011 -12.543 1.00 67.62 78 THR A O 1
ATOM 612 N N . ALA A 1 79 ? 13.004 -10.408 -10.892 1.00 62.12 79 ALA A N 1
ATOM 613 C CA . ALA A 1 79 ? 12.101 -11.097 -9.985 1.00 62.12 79 ALA A CA 1
ATOM 614 C C . ALA A 1 79 ? 11.707 -10.141 -8.846 1.00 62.12 79 ALA A C 1
ATOM 616 O O . ALA A 1 79 ? 12.594 -9.596 -8.186 1.00 62.12 79 ALA A O 1
ATOM 617 N N . PRO A 1 80 ? 10.407 -9.911 -8.597 1.00 61.12 80 PRO A N 1
ATOM 618 C CA . PRO A 1 80 ? 9.975 -9.127 -7.452 1.00 61.12 80 PRO A CA 1
ATOM 619 C C . PRO A 1 80 ? 10.275 -9.910 -6.170 1.00 61.12 80 PRO A C 1
ATOM 621 O O . PRO A 1 80 ? 9.520 -10.791 -5.770 1.00 61.12 80 PRO A O 1
ATOM 624 N N . THR A 1 81 ? 11.390 -9.604 -5.511 1.00 66.06 81 THR A N 1
ATOM 625 C CA . THR A 1 81 ? 11.575 -9.994 -4.112 1.00 66.06 81 THR A CA 1
ATOM 626 C C . THR A 1 81 ? 10.791 -9.019 -3.253 1.00 66.06 81 THR A C 1
ATOM 628 O O . THR A 1 81 ? 11.017 -7.808 -3.332 1.00 66.06 81 THR A O 1
ATOM 631 N N . GLN A 1 82 ? 9.871 -9.556 -2.458 1.00 80.31 82 GLN A N 1
ATOM 632 C CA . GLN A 1 82 ? 9.035 -8.793 -1.543 1.00 80.31 82 GLN A CA 1
ATOM 633 C C . GLN A 1 82 ? 9.317 -9.212 -0.101 1.00 80.31 82 GLN A C 1
ATOM 635 O O . GLN A 1 82 ? 9.439 -10.401 0.194 1.00 80.31 82 GLN A O 1
ATOM 640 N N . ALA A 1 83 ? 9.384 -8.235 0.793 1.00 88.44 83 ALA A N 1
ATOM 641 C CA . ALA A 1 83 ? 9.252 -8.445 2.226 1.00 88.44 83 ALA A CA 1
ATOM 642 C C . ALA A 1 83 ? 7.917 -7.845 2.671 1.00 88.44 83 ALA A C 1
ATOM 644 O O . ALA A 1 83 ? 7.572 -6.740 2.254 1.00 88.44 83 ALA A O 1
ATOM 645 N N . ALA A 1 84 ? 7.170 -8.569 3.500 1.00 91.50 84 ALA A N 1
ATOM 646 C CA . ALA A 1 84 ? 5.936 -8.083 4.102 1.00 91.50 84 ALA A CA 1
ATOM 647 C C . ALA A 1 84 ? 6.151 -7.898 5.604 1.00 91.50 84 ALA A C 1
ATOM 649 O O . ALA A 1 84 ? 6.615 -8.808 6.288 1.00 91.50 84 ALA A O 1
ATOM 650 N N . ILE A 1 85 ? 5.803 -6.716 6.100 1.00 92.94 85 ILE A N 1
ATOM 651 C CA . ILE A 1 85 ? 5.838 -6.338 7.508 1.00 92.94 85 ILE A CA 1
ATOM 652 C C . ILE A 1 85 ? 4.377 -6.279 7.969 1.00 92.94 85 ILE A C 1
ATOM 654 O O . ILE A 1 85 ? 3.688 -5.295 7.679 1.00 92.94 85 ILE A O 1
ATOM 658 N N . PRO A 1 86 ? 3.856 -7.336 8.616 1.00 93.12 86 PRO A N 1
ATOM 659 C CA . PRO A 1 86 ? 2.502 -7.323 9.149 1.00 93.12 86 PRO A CA 1
ATOM 660 C C . PRO A 1 86 ? 2.437 -6.393 10.364 1.00 93.12 86 PRO A C 1
ATOM 662 O O . PRO A 1 86 ? 3.241 -6.509 11.285 1.00 93.12 86 PRO A O 1
ATOM 665 N N . LEU A 1 87 ? 1.462 -5.486 10.368 1.00 91.00 87 LEU A N 1
ATOM 666 C CA . LEU A 1 87 ? 1.293 -4.457 11.396 1.00 91.00 87 LEU A CA 1
ATOM 667 C C . LEU A 1 87 ? -0.058 -4.534 12.108 1.00 91.00 87 LEU A C 1
ATOM 669 O O . LEU A 1 87 ? -0.337 -3.700 12.960 1.00 91.00 87 LEU A O 1
ATOM 673 N N . ARG A 1 88 ? -0.904 -5.524 11.790 1.00 88.88 88 ARG A N 1
ATOM 674 C CA . ARG A 1 88 ? -2.262 -5.640 12.350 1.00 88.88 88 ARG A CA 1
ATOM 675 C C . ARG A 1 88 ? -2.278 -5.490 13.873 1.00 88.88 88 ARG A C 1
ATOM 677 O O . ARG A 1 88 ? -3.041 -4.687 14.394 1.00 88.88 88 ARG A O 1
ATOM 684 N N . ASN A 1 89 ? -1.410 -6.214 14.575 1.00 88.81 89 ASN A N 1
ATOM 685 C CA . ASN A 1 89 ? -1.372 -6.183 16.036 1.00 88.81 89 ASN A CA 1
ATOM 686 C C . ASN A 1 89 ? -0.948 -4.806 16.559 1.00 88.81 89 ASN A C 1
ATOM 688 O O . ASN A 1 89 ? -1.548 -4.286 17.492 1.00 88.81 89 ASN A O 1
ATOM 692 N N . GLN A 1 90 ? 0.054 -4.196 15.927 1.00 88.19 90 GLN A N 1
ATOM 693 C CA . GLN A 1 90 ? 0.559 -2.870 16.270 1.00 88.19 90 GLN A CA 1
ATOM 694 C C . GLN A 1 90 ? -0.502 -1.785 16.027 1.00 88.19 90 GLN A C 1
ATOM 696 O O . GLN A 1 90 ? -0.654 -0.887 16.853 1.00 88.19 90 GLN A O 1
ATOM 701 N N . LEU A 1 91 ? -1.273 -1.892 14.941 1.00 87.75 91 LEU A N 1
ATOM 702 C CA . LEU A 1 91 ? -2.365 -0.968 14.625 1.00 87.75 91 LEU A CA 1
ATOM 703 C C . LEU A 1 91 ? -3.546 -1.123 15.592 1.00 87.75 91 LEU A C 1
ATOM 705 O O . LEU A 1 91 ? -4.093 -0.117 16.040 1.00 87.75 91 LEU A O 1
ATOM 709 N N . LEU A 1 92 ? -3.901 -2.354 15.978 1.00 86.12 92 LEU A N 1
ATOM 710 C CA . LEU A 1 92 ? -4.939 -2.603 16.989 1.00 86.12 92 LEU A CA 1
ATOM 711 C C . LEU A 1 92 ? -4.536 -2.037 18.355 1.00 86.12 92 LEU A C 1
ATOM 713 O O . LEU A 1 92 ? -5.321 -1.340 18.993 1.00 86.12 92 LEU A O 1
ATOM 717 N N . ILE A 1 93 ? -3.289 -2.269 18.775 1.00 85.00 93 ILE A N 1
ATOM 718 C CA . ILE A 1 93 ? -2.736 -1.703 20.013 1.00 85.00 93 ILE A CA 1
ATOM 719 C C . ILE A 1 93 ? -2.761 -0.167 19.971 1.00 85.00 93 ILE A C 1
ATOM 721 O O . ILE A 1 93 ? -3.171 0.471 20.941 1.00 85.00 93 ILE A O 1
ATOM 725 N N . SER A 1 94 ? -2.372 0.434 18.841 1.00 84.44 94 SER A N 1
ATOM 726 C CA . SER A 1 94 ? -2.429 1.888 18.649 1.00 84.44 94 SER A CA 1
ATOM 727 C C . SER A 1 94 ? -3.857 2.434 18.717 1.00 84.44 94 SER A C 1
ATOM 729 O O . SER A 1 94 ? -4.057 3.509 19.280 1.00 84.44 94 SER A O 1
ATOM 731 N N . SER A 1 95 ? -4.834 1.704 18.177 1.00 84.00 95 SER A N 1
ATOM 732 C CA . SER A 1 95 ? -6.246 2.108 18.185 1.00 84.00 95 SER A CA 1
ATOM 733 C C . SER A 1 95 ? -6.823 2.057 19.606 1.00 84.00 95 SER A C 1
ATOM 735 O O . SER A 1 95 ? -7.411 3.028 20.070 1.00 84.00 95 SER A O 1
ATOM 737 N N . GLN A 1 96 ? -6.530 0.998 20.374 1.00 85.00 96 GLN A N 1
ATOM 738 C CA . GLN A 1 96 ? -6.937 0.910 21.783 1.00 85.00 96 GLN A CA 1
ATOM 739 C C . GLN A 1 96 ? -6.336 2.035 22.640 1.00 85.00 96 GLN A C 1
ATOM 741 O O . GLN A 1 96 ? -7.015 2.593 23.505 1.00 85.00 96 GLN A O 1
ATOM 746 N N . ALA A 1 97 ? -5.054 2.351 22.433 1.00 84.06 97 ALA A N 1
ATOM 747 C CA . ALA A 1 97 ? -4.392 3.434 23.155 1.00 84.06 97 ALA A CA 1
ATOM 748 C C . ALA A 1 97 ? -5.060 4.789 22.872 1.00 84.06 97 ALA A C 1
ATOM 750 O O . ALA A 1 97 ? -5.242 5.589 23.789 1.00 84.06 97 ALA A O 1
ATOM 751 N N . TYR A 1 98 ? -5.472 5.016 21.623 1.00 82.94 98 TYR A N 1
ATOM 752 C CA . TYR A 1 98 ? -6.188 6.220 21.224 1.00 82.94 98 TYR A CA 1
ATOM 753 C C . TYR A 1 98 ? -7.580 6.313 21.866 1.00 82.94 98 TYR A C 1
ATOM 755 O O . TYR A 1 98 ? -7.884 7.328 22.493 1.00 82.94 98 TYR A O 1
ATOM 763 N N . ASP A 1 99 ? -8.389 5.250 21.786 1.00 83.06 99 ASP A N 1
ATOM 764 C CA . ASP A 1 99 ? -9.743 5.222 22.363 1.00 83.06 99 ASP A CA 1
ATOM 765 C C . ASP A 1 99 ? -9.724 5.510 23.874 1.00 83.06 99 ASP A C 1
ATOM 767 O O . ASP A 1 99 ? -10.546 6.277 24.383 1.00 83.06 99 ASP A O 1
ATOM 771 N N . ARG A 1 100 ? -8.744 4.956 24.602 1.00 82.81 100 ARG A N 1
ATOM 772 C CA . ARG A 1 100 ? -8.562 5.233 26.038 1.00 82.81 100 ARG A CA 1
ATOM 773 C C . ARG A 1 100 ? -8.219 6.692 26.319 1.00 82.81 100 ARG A C 1
ATOM 775 O O . ARG A 1 100 ? -8.766 7.266 27.260 1.00 82.81 100 ARG A O 1
ATOM 782 N N . GLU A 1 101 ? -7.337 7.300 25.527 1.00 83.88 101 GLU A N 1
ATOM 783 C CA . GLU A 1 101 ? -6.994 8.712 25.720 1.00 83.88 101 GLU A CA 1
ATOM 784 C C . GLU A 1 101 ? -8.189 9.620 25.406 1.00 83.88 101 GLU A C 1
ATOM 786 O O . GLU A 1 101 ? -8.449 10.555 26.162 1.00 83.88 101 GLU A O 1
ATOM 791 N N . GLN A 1 102 ? -8.986 9.314 24.375 1.00 81.25 102 GLN A N 1
ATOM 792 C CA . GLN A 1 102 ? -10.221 10.060 24.095 1.00 81.25 102 GLN A CA 1
ATOM 793 C C . GLN A 1 102 ? -11.226 9.965 25.247 1.00 81.25 102 GLN A C 1
ATOM 795 O O . GLN A 1 102 ? -11.799 10.978 25.649 1.00 81.25 102 GLN A O 1
ATOM 800 N N . GLN A 1 103 ? -11.400 8.779 25.840 1.00 81.62 103 GLN A N 1
ATOM 801 C CA . GLN A 1 103 ? -12.240 8.611 27.030 1.00 81.62 103 GLN A CA 1
ATOM 802 C C . GLN A 1 103 ? -11.718 9.434 28.212 1.00 81.62 103 GLN A C 1
ATOM 804 O O . GLN A 1 103 ? -12.506 10.087 28.895 1.00 81.62 103 GLN A O 1
ATOM 809 N N . ARG A 1 104 ? -10.399 9.453 28.436 1.00 82.19 104 ARG A N 1
ATOM 810 C CA . ARG A 1 104 ? -9.775 10.242 29.508 1.00 82.19 104 ARG A CA 1
ATOM 811 C C . ARG A 1 104 ? -9.989 11.742 29.306 1.00 82.19 104 ARG A C 1
ATOM 813 O O . ARG A 1 104 ? -10.349 12.438 30.254 1.00 82.19 104 ARG A O 1
ATOM 820 N N . VAL A 1 105 ? -9.805 12.238 28.082 1.00 78.12 105 VAL A N 1
ATOM 821 C CA . VAL A 1 105 ? -10.029 13.648 27.726 1.00 78.12 105 VAL A CA 1
ATOM 822 C C . VAL A 1 105 ? -11.510 14.018 27.847 1.00 78.12 105 VAL A C 1
ATOM 824 O O . VAL A 1 105 ? -11.827 15.052 28.432 1.00 78.12 105 VAL A O 1
ATOM 827 N N . GLY A 1 106 ? -12.426 13.163 27.382 1.00 72.56 106 GLY A N 1
ATOM 828 C CA . GLY A 1 106 ? -13.872 13.366 27.528 1.00 72.56 106 GLY A CA 1
ATOM 829 C C . GLY A 1 106 ? -14.340 13.362 28.988 1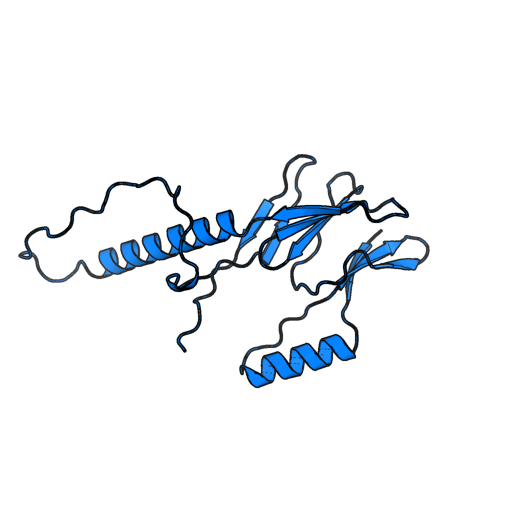.00 72.56 106 GLY A C 1
ATOM 830 O O . GLY A 1 106 ? -15.187 14.167 29.371 1.00 72.56 106 GLY A O 1
ATOM 831 N N . GLN A 1 107 ? -13.751 12.516 29.838 1.00 61.88 107 GLN A N 1
ATOM 832 C CA . GLN A 1 107 ? -14.021 12.506 31.282 1.00 61.88 107 GLN A CA 1
ATOM 833 C C . GLN A 1 107 ? -13.462 13.752 31.984 1.00 61.88 107 GLN A C 1
ATOM 835 O O . GLN A 1 107 ? -14.151 14.336 32.817 1.00 61.88 107 GLN A O 1
ATOM 840 N N . ALA A 1 108 ? -12.264 14.214 31.610 1.00 60.56 108 ALA A N 1
ATOM 841 C CA . ALA A 1 108 ? -11.685 15.458 32.125 1.00 60.56 108 ALA A CA 1
ATOM 842 C C . ALA A 1 108 ? -12.438 16.720 31.648 1.00 60.56 108 ALA A C 1
ATOM 844 O O . ALA A 1 108 ? -12.444 17.743 32.333 1.00 60.56 108 ALA A O 1
ATOM 845 N N . ALA A 1 109 ? -13.110 16.659 30.495 1.00 58.19 109 ALA A N 1
ATOM 846 C CA . ALA A 1 109 ? -13.991 17.727 30.021 1.00 58.19 109 ALA A CA 1
ATOM 847 C C . ALA A 1 109 ? -15.324 17.792 30.796 1.00 58.19 109 ALA A C 1
ATOM 849 O O . ALA A 1 109 ? -15.929 18.859 30.877 1.00 58.19 109 ALA A O 1
ATOM 850 N N . ASN A 1 110 ? -15.750 16.685 31.418 1.00 55.31 110 ASN A N 1
ATOM 851 C CA . ASN A 1 110 ? -16.984 16.591 32.209 1.00 55.31 110 ASN A CA 1
ATOM 852 C C . ASN A 1 110 ? -16.802 16.891 33.712 1.00 55.31 110 ASN A C 1
ATOM 854 O O . ASN A 1 110 ? -17.778 16.877 34.455 1.00 55.31 110 ASN A O 1
ATOM 858 N N . THR A 1 111 ? -15.593 17.217 34.188 1.00 53.16 111 THR A N 1
ATOM 859 C CA . THR A 1 111 ? -15.329 17.501 35.619 1.00 53.16 111 THR A CA 1
ATOM 860 C C . THR A 1 111 ? -15.746 18.893 36.126 1.00 53.16 111 THR A C 1
ATOM 862 O O . THR A 1 111 ? -15.327 19.301 37.205 1.00 53.16 111 THR A O 1
ATOM 865 N N . ASN A 1 112 ? -16.627 19.609 35.422 1.00 54.41 112 ASN A N 1
ATOM 866 C CA . ASN A 1 112 ? -17.313 20.787 35.966 1.00 54.41 112 ASN A CA 1
ATOM 867 C C . ASN A 1 112 ? -18.804 20.491 36.163 1.00 54.41 112 ASN A C 1
ATOM 869 O O . ASN A 1 112 ? -19.617 20.917 35.349 1.00 54.41 112 ASN A O 1
ATOM 873 N N . SER A 1 113 ? -19.144 19.758 37.229 1.00 48.97 113 SER A N 1
ATOM 874 C CA . SER A 1 113 ? -20.376 19.857 38.045 1.00 48.97 113 SER A CA 1
ATOM 875 C C . SER A 1 113 ? -20.403 18.679 39.027 1.00 48.97 113 SER A C 1
ATOM 877 O O . SER A 1 113 ? -20.541 17.545 38.595 1.00 48.97 113 SER A O 1
ATOM 879 N N . ASP A 1 114 ? -20.250 18.978 40.321 1.00 46.28 114 ASP A N 1
ATOM 880 C CA . ASP A 1 114 ? -20.511 18.143 41.515 1.00 46.28 114 ASP A CA 1
ATOM 881 C C . ASP A 1 114 ? -19.289 17.874 42.406 1.00 46.28 114 ASP A C 1
ATOM 883 O O . ASP A 1 114 ? -18.647 16.827 42.386 1.00 46.28 114 ASP A O 1
ATOM 887 N N . ALA A 1 115 ? -19.033 18.827 43.307 1.00 45.28 115 ALA A N 1
ATOM 888 C CA . ALA A 1 115 ? -18.040 18.753 44.380 1.00 45.28 115 ALA A CA 1
ATOM 889 C C . ALA A 1 115 ? -18.424 17.793 45.535 1.00 45.28 115 ALA A C 1
ATOM 891 O O . ALA A 1 115 ? -18.003 18.010 46.668 1.00 45.28 115 ALA A O 1
ATOM 892 N N . ASN A 1 116 ? -19.241 16.758 45.289 1.00 49.28 116 ASN A N 1
ATOM 893 C CA . ASN A 1 116 ? -19.675 15.811 46.329 1.00 49.28 116 ASN A CA 1
ATOM 894 C C . ASN A 1 116 ? -19.973 14.382 45.827 1.00 49.28 116 ASN A C 1
ATOM 896 O O . ASN A 1 116 ? -20.765 13.661 46.435 1.00 49.28 116 ASN A O 1
ATOM 900 N N . ALA A 1 117 ? -19.322 13.930 44.754 1.00 40.22 117 ALA A N 1
ATOM 901 C CA . ALA A 1 117 ? -19.298 12.509 44.410 1.00 40.22 117 ALA A CA 1
ATOM 902 C C . ALA A 1 117 ? -18.028 11.856 44.980 1.00 40.22 117 ALA A C 1
ATOM 904 O O . ALA A 1 117 ? -16.909 12.277 44.691 1.00 40.22 117 ALA A O 1
ATOM 905 N N . ALA A 1 118 ? -18.202 10.830 45.817 1.00 39.16 118 ALA A N 1
ATOM 906 C CA . ALA A 1 118 ? -17.111 10.003 46.323 1.00 39.16 118 ALA A CA 1
ATOM 907 C C . ALA A 1 118 ? -16.273 9.428 45.158 1.00 39.16 118 ALA A C 1
ATOM 909 O O . ALA A 1 118 ? -16.845 9.082 44.118 1.00 39.16 118 ALA A O 1
ATOM 910 N N . PRO A 1 119 ? -14.940 9.289 45.310 1.00 40.03 119 PRO A N 1
ATOM 911 C CA . PRO A 1 119 ? -14.063 8.844 44.235 1.00 40.03 119 PRO A CA 1
ATOM 912 C C . PRO A 1 119 ? -14.339 7.369 43.944 1.00 40.03 119 PRO A C 1
ATOM 914 O O . PRO A 1 119 ? -13.818 6.476 44.610 1.00 40.03 119 PRO A O 1
ATOM 917 N N . THR A 1 120 ? -15.191 7.105 42.959 1.00 38.75 120 THR A N 1
ATOM 918 C CA . THR A 1 120 ? -15.415 5.753 42.458 1.00 38.75 120 THR A CA 1
ATOM 919 C C . THR A 1 120 ? -14.599 5.603 41.184 1.00 38.75 120 THR A C 1
ATOM 921 O O . THR A 1 120 ? -14.748 6.394 40.260 1.00 38.75 120 THR A O 1
ATOM 924 N N . ALA A 1 121 ? -13.740 4.584 41.181 1.00 38.94 121 ALA A N 1
ATOM 925 C CA . ALA A 1 121 ? -12.739 4.246 40.172 1.00 38.94 121 ALA A CA 1
ATOM 926 C C . ALA A 1 121 ? -11.501 5.160 40.148 1.00 38.94 121 ALA A C 1
ATOM 928 O O . ALA A 1 121 ? -11.385 6.128 39.403 1.00 38.94 121 ALA A O 1
ATOM 929 N N . THR A 1 122 ? -10.500 4.757 40.930 1.00 35.41 122 THR A N 1
ATOM 930 C CA . THR A 1 122 ? -9.090 4.961 40.585 1.00 35.41 122 THR A CA 1
ATOM 931 C C . THR A 1 122 ? -8.897 4.630 39.095 1.00 35.41 122 THR A C 1
ATOM 933 O O . THR A 1 122 ? -9.353 3.557 38.684 1.00 35.41 122 THR A O 1
ATOM 936 N N . PRO A 1 123 ? -8.246 5.482 38.278 1.00 42.88 123 PRO A N 1
ATOM 937 C CA . PRO A 1 123 ? -7.845 5.081 36.936 1.00 42.88 123 PRO A CA 1
ATOM 938 C C . PRO A 1 123 ? -7.028 3.801 37.081 1.00 42.88 123 PRO A C 1
ATOM 940 O O . PRO A 1 123 ? -6.070 3.771 37.859 1.00 42.88 123 PRO A O 1
ATOM 943 N N . ALA A 1 124 ? -7.451 2.725 36.418 1.00 46.38 124 ALA A N 1
ATOM 944 C CA . ALA A 1 124 ? -6.676 1.495 36.411 1.00 46.38 124 ALA A CA 1
ATOM 945 C C . ALA A 1 124 ? -5.237 1.851 35.991 1.00 46.38 124 ALA A C 1
ATOM 947 O O . ALA A 1 124 ? -5.072 2.591 35.016 1.00 46.38 124 ALA A O 1
ATOM 948 N N . PRO A 1 125 ? -4.213 1.400 36.738 1.00 44.66 125 PRO A N 1
ATOM 949 C CA . PRO A 1 125 ? -2.832 1.754 36.444 1.00 44.66 125 PRO A CA 1
ATOM 950 C C . PRO A 1 125 ? -2.486 1.298 35.029 1.00 44.66 125 PRO A C 1
ATOM 952 O O . PRO A 1 125 ? -3.036 0.292 34.577 1.00 44.66 125 PRO A O 1
ATOM 955 N N . ASP A 1 126 ? -1.580 2.037 34.382 1.00 52.28 126 ASP A N 1
ATOM 956 C CA . ASP A 1 126 ? -0.934 1.752 33.097 1.00 52.28 126 ASP A CA 1
ATOM 957 C C . ASP A 1 126 ? -0.617 0.256 32.930 1.00 52.28 126 ASP A C 1
ATOM 959 O O . ASP A 1 126 ? 0.481 -0.224 33.213 1.00 52.28 126 ASP A O 1
ATOM 963 N N . GLN A 1 127 ? -1.609 -0.520 32.499 1.00 49.44 127 GLN A N 1
ATOM 964 C CA . GLN A 1 127 ? -1.423 -1.910 32.127 1.00 49.44 127 GLN A CA 1
ATOM 965 C C . GLN A 1 127 ? -0.689 -1.876 30.790 1.00 49.44 127 GLN A C 1
ATOM 967 O O . GLN A 1 127 ? -1.204 -1.268 29.841 1.00 49.44 127 GLN A O 1
ATOM 972 N N . PRO A 1 128 ? 0.498 -2.495 30.684 1.00 51.44 128 PRO A N 1
ATOM 973 C CA . PRO A 1 128 ? 1.206 -2.539 29.418 1.00 51.44 128 PRO A CA 1
ATOM 974 C C . PRO A 1 128 ? 0.284 -3.189 28.376 1.00 51.44 128 PRO A C 1
ATOM 976 O O . PRO A 1 128 ? -0.376 -4.189 28.668 1.00 51.44 128 PRO A O 1
ATOM 979 N N . LEU A 1 129 ? 0.213 -2.597 27.178 1.00 56.25 129 LEU A N 1
ATOM 980 C CA . LEU A 1 129 ? -0.636 -2.997 26.041 1.00 56.25 129 LEU A CA 1
ATOM 981 C C . LEU A 1 129 ? -0.202 -4.357 25.443 1.00 56.25 129 LEU A C 1
ATOM 983 O O . LEU A 1 129 ? 0.121 -4.464 24.263 1.00 56.25 129 LEU A O 1
ATOM 987 N N . THR A 1 130 ? -0.108 -5.397 26.271 1.00 52.69 130 THR A N 1
ATOM 988 C CA . THR A 1 130 ? 0.445 -6.708 25.896 1.00 52.69 130 THR A CA 1
ATOM 989 C C . THR A 1 130 ? -0.617 -7.667 25.366 1.00 52.69 130 THR A C 1
ATOM 991 O O . THR A 1 130 ? -0.288 -8.622 24.666 1.00 52.69 130 THR A O 1
ATOM 994 N N . THR A 1 131 ? -1.894 -7.414 25.663 1.00 67.88 131 THR A N 1
ATOM 995 C CA . THR A 1 131 ? -3.014 -8.232 25.194 1.00 67.88 131 THR A CA 1
ATOM 996 C C . THR A 1 131 ? -3.581 -7.647 23.908 1.00 67.88 131 THR A C 1
ATOM 998 O O . THR A 1 131 ? -4.012 -6.494 23.898 1.00 67.88 131 THR A O 1
ATOM 1001 N N . LEU A 1 132 ? -3.595 -8.446 22.839 1.00 76.81 132 LEU A N 1
ATOM 1002 C CA . LEU A 1 132 ? -4.177 -8.062 21.555 1.00 76.81 132 LEU A CA 1
ATOM 1003 C C . LEU A 1 132 ? -5.663 -7.679 21.740 1.00 76.81 132 LEU A C 1
ATOM 1005 O O . LEU A 1 132 ? -6.422 -8.512 22.242 1.00 76.81 132 LEU A O 1
ATOM 1009 N N . PRO A 1 133 ? -6.085 -6.457 21.367 1.00 74.44 133 PRO A N 1
ATOM 1010 C CA . PRO A 1 133 ? -7.479 -6.026 21.485 1.00 74.44 133 PRO A CA 1
ATOM 1011 C C . PRO A 1 133 ? -8.413 -6.800 20.545 1.00 74.44 133 PRO A C 1
ATOM 1013 O O . PRO A 1 133 ? -8.002 -7.186 19.450 1.00 74.44 133 PRO A O 1
ATOM 1016 N N . ASP A 1 134 ? -9.675 -6.983 20.949 1.00 73.12 134 ASP A N 1
ATOM 1017 C CA . ASP A 1 134 ? -10.727 -7.456 20.042 1.00 73.12 134 ASP A CA 1
ATOM 1018 C C . ASP A 1 134 ? -11.147 -6.312 19.112 1.00 73.12 134 ASP A C 1
ATOM 1020 O O . ASP A 1 134 ? -11.597 -5.259 19.564 1.00 73.12 134 ASP A O 1
ATOM 1024 N N . GLU A 1 135 ? -10.996 -6.534 17.810 1.00 71.81 135 GLU A N 1
ATOM 1025 C CA . GLU A 1 135 ? -11.298 -5.577 16.745 1.00 71.81 135 GLU A CA 1
ATOM 1026 C C . GLU A 1 135 ? -12.761 -5.120 16.765 1.00 71.81 135 GLU A C 1
ATOM 1028 O O . GLU A 1 135 ? -13.043 -3.972 16.445 1.00 71.81 135 GLU A O 1
ATOM 1033 N N . LYS A 1 136 ? -13.686 -5.982 17.207 1.00 76.25 136 LYS A N 1
ATOM 1034 C CA . LYS A 1 136 ? -15.121 -5.656 17.260 1.00 76.25 136 LYS A CA 1
ATOM 1035 C C . LYS A 1 136 ? -15.499 -4.686 18.374 1.00 76.25 136 LYS A C 1
ATOM 1037 O O . LYS A 1 136 ? -16.601 -4.152 18.362 1.00 76.25 136 LYS A O 1
ATOM 1042 N N . LEU A 1 137 ? -14.628 -4.525 19.368 1.00 72.94 137 LEU A N 1
ATOM 1043 C CA . LEU A 1 137 ? -14.871 -3.655 20.518 1.00 72.94 137 LEU A CA 1
ATOM 1044 C C . LEU A 1 137 ? -14.246 -2.268 20.338 1.00 72.94 137 LEU A C 1
ATOM 1046 O O . LEU A 1 137 ? -14.461 -1.400 21.182 1.00 72.94 137 LEU A O 1
ATOM 1050 N N . LEU A 1 138 ? -13.444 -2.072 19.290 1.00 67.31 138 LEU A N 1
ATOM 1051 C CA . LEU A 1 138 ? -12.780 -0.803 19.025 1.00 67.31 138 LEU A CA 1
ATOM 1052 C C . LEU A 1 138 ? -13.724 0.146 18.295 1.00 67.31 138 LEU A C 1
ATOM 1054 O O . LEU A 1 138 ? -14.382 -0.231 17.326 1.00 67.31 138 LEU A O 1
ATOM 1058 N N . VAL A 1 139 ? -13.754 1.392 18.765 1.00 62.50 139 VAL A N 1
ATOM 1059 C CA . VAL A 1 139 ? -14.563 2.463 18.167 1.00 62.50 139 VAL A CA 1
ATOM 1060 C C . VAL A 1 139 ? -13.757 3.215 17.111 1.00 62.50 139 VAL A C 1
ATOM 1062 O O . VAL A 1 139 ? -14.325 3.921 16.288 1.00 62.50 139 VAL A O 1
ATOM 1065 N N . SER A 1 140 ? -12.432 3.068 17.088 1.00 70.31 140 SER A N 1
ATOM 1066 C CA . SER A 1 140 ? -11.586 3.606 16.026 1.00 70.31 140 SER A CA 1
ATOM 1067 C C . SER A 1 140 ? -10.691 2.536 15.412 1.00 70.31 140 SER A C 1
ATOM 1069 O O . SER A 1 140 ? -10.255 1.589 16.070 1.00 70.31 140 SER A O 1
ATOM 1071 N N . TYR A 1 141 ? -10.406 2.701 14.121 1.00 77.44 141 TYR A N 1
ATOM 1072 C CA . TYR A 1 141 ? -9.348 1.969 13.437 1.00 77.44 141 TYR A CA 1
ATOM 1073 C C . TYR A 1 141 ? -8.377 2.968 12.819 1.00 77.44 141 TYR A C 1
ATOM 1075 O O . TYR A 1 141 ? -8.788 3.952 12.199 1.00 77.44 141 TYR A O 1
ATOM 1083 N N . ASN A 1 142 ? -7.082 2.700 12.982 1.00 81.44 142 ASN A N 1
ATOM 1084 C CA . ASN A 1 142 ? -6.012 3.580 12.533 1.00 81.44 142 ASN A CA 1
ATOM 1085 C C . ASN A 1 142 ? -5.376 3.065 11.229 1.00 81.44 142 ASN A C 1
ATOM 1087 O O . ASN A 1 142 ? -4.357 2.368 11.300 1.00 81.44 142 ASN A O 1
ATOM 1091 N N . PRO A 1 143 ? -5.921 3.373 10.034 1.00 85.69 143 PRO A N 1
ATOM 1092 C CA . PRO A 1 143 ? -5.298 2.964 8.781 1.00 85.69 143 PRO A CA 1
ATOM 1093 C C . PRO A 1 143 ? -3.967 3.689 8.558 1.00 85.69 143 PRO A C 1
ATOM 1095 O O . PRO A 1 143 ? -3.781 4.837 8.970 1.00 85.69 143 PRO A O 1
ATOM 1098 N N . ILE A 1 144 ? -3.047 3.032 7.847 1.00 91.94 144 ILE A N 1
ATOM 1099 C CA . ILE A 1 144 ? -1.804 3.653 7.377 1.00 91.94 144 ILE A CA 1
ATOM 1100 C C . ILE A 1 144 ? -2.144 4.585 6.210 1.00 91.94 144 ILE A C 1
ATOM 1102 O O . ILE A 1 144 ? -2.731 4.142 5.225 1.00 91.94 144 ILE A O 1
ATOM 1106 N N . ILE A 1 145 ? -1.755 5.856 6.301 1.00 92.12 145 ILE A N 1
ATOM 1107 C CA . ILE A 1 145 ? -2.055 6.876 5.280 1.00 92.12 145 ILE A CA 1
ATOM 1108 C C . ILE A 1 145 ? -0.820 7.351 4.520 1.00 92.12 145 ILE A C 1
ATOM 1110 O O . ILE A 1 145 ? -0.926 7.818 3.388 1.00 92.12 145 ILE A O 1
ATOM 1114 N N . GLU A 1 146 ? 0.357 7.244 5.130 1.00 94.62 146 GLU A N 1
ATOM 1115 C CA . GLU A 1 146 ? 1.587 7.812 4.592 1.00 94.62 146 GLU A CA 1
ATOM 1116 C C . GLU A 1 146 ? 2.796 7.032 5.112 1.00 94.62 146 GLU A C 1
ATOM 1118 O O . GLU A 1 146 ? 2.785 6.494 6.221 1.00 94.62 146 GLU A O 1
ATOM 1123 N N . LEU A 1 147 ? 3.830 6.959 4.277 1.00 96.25 147 LEU A N 1
ATOM 1124 C CA . LEU A 1 147 ? 5.123 6.373 4.597 1.00 96.25 147 LEU A CA 1
ATOM 1125 C C . LEU A 1 147 ? 6.213 7.416 4.370 1.00 96.25 147 LEU A C 1
ATOM 1127 O O . LEU A 1 147 ? 6.092 8.249 3.473 1.00 96.25 147 LEU A O 1
ATOM 1131 N N . GLU A 1 148 ? 7.300 7.319 5.126 1.00 96.50 148 GLU A N 1
ATOM 1132 C CA . GLU A 1 148 ? 8.494 8.141 4.944 1.00 96.50 148 GLU A CA 1
ATOM 1133 C C . GLU A 1 148 ? 9.741 7.299 5.211 1.00 96.50 148 GLU A C 1
ATOM 1135 O O . GLU A 1 148 ? 9.832 6.632 6.237 1.00 96.50 148 GLU A O 1
ATOM 1140 N N . TRP A 1 149 ? 10.712 7.320 4.298 1.00 96.56 149 TRP A N 1
ATOM 1141 C CA . TRP A 1 149 ? 11.924 6.503 4.401 1.00 96.56 149 TRP A CA 1
ATOM 1142 C C . TRP A 1 149 ? 13.179 7.391 4.467 1.00 96.56 149 TRP A C 1
ATOM 1144 O O . TRP A 1 149 ? 13.878 7.537 3.464 1.00 96.56 149 TRP A O 1
ATOM 1154 N N . PRO A 1 150 ? 13.449 8.047 5.613 1.00 95.00 150 PRO A N 1
ATOM 1155 C CA . PRO A 1 150 ? 14.495 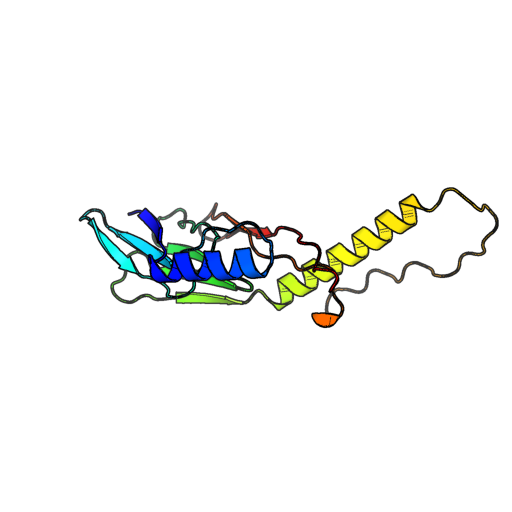9.068 5.710 1.00 95.00 150 PRO A CA 1
ATOM 1156 C C . PRO A 1 150 ? 15.928 8.515 5.736 1.00 95.00 150 PRO A C 1
ATOM 1158 O O . PRO A 1 150 ? 16.854 9.220 5.337 1.00 95.00 150 PRO A O 1
ATOM 1161 N N . SER A 1 151 ? 16.140 7.284 6.207 1.00 94.38 151 SER A N 1
ATOM 1162 C CA . SER A 1 151 ? 17.460 6.640 6.257 1.00 94.38 151 SER A CA 1
ATOM 1163 C C . SER A 1 151 ? 17.368 5.162 5.883 1.00 94.38 151 SER A C 1
ATOM 1165 O O . SER A 1 151 ? 16.288 4.579 5.912 1.00 94.38 151 SER A O 1
ATOM 1167 N N . ASP A 1 152 ? 18.490 4.545 5.512 1.00 90.00 152 ASP A N 1
ATOM 1168 C CA . ASP A 1 152 ? 18.490 3.172 4.986 1.00 90.00 152 ASP A CA 1
ATOM 1169 C C . ASP A 1 152 ? 17.883 2.147 5.968 1.00 90.00 152 ASP A C 1
ATOM 1171 O O . ASP A 1 152 ? 17.231 1.199 5.528 1.00 90.00 152 ASP A O 1
ATOM 1175 N N . ASP A 1 153 ? 17.990 2.398 7.277 1.00 90.94 153 ASP A N 1
ATOM 1176 C CA . ASP A 1 153 ? 17.521 1.499 8.340 1.00 90.94 153 ASP A CA 1
ATOM 1177 C C . ASP A 1 153 ? 16.184 1.918 8.980 1.00 90.94 153 ASP A C 1
ATOM 1179 O O . ASP A 1 153 ? 15.709 1.254 9.904 1.00 90.94 153 ASP A O 1
ATOM 1183 N N . LEU A 1 154 ? 15.565 3.017 8.528 1.00 93.56 154 LEU A N 1
ATOM 1184 C CA . LEU A 1 154 ? 14.396 3.592 9.196 1.00 93.56 154 LEU A CA 1
ATOM 1185 C C . LEU A 1 154 ? 13.280 3.934 8.214 1.00 93.56 154 LEU A C 1
ATOM 1187 O O . LEU A 1 154 ? 13.412 4.839 7.394 1.00 93.56 154 LEU A O 1
ATOM 1191 N N . LEU A 1 155 ? 12.151 3.242 8.360 1.00 93.62 155 LEU A N 1
ATOM 1192 C CA . LEU A 1 155 ? 10.910 3.510 7.642 1.00 93.62 155 LEU A CA 1
ATOM 1193 C C . LEU A 1 155 ? 9.838 3.934 8.646 1.00 93.62 155 LEU A C 1
ATOM 1195 O O . LEU A 1 155 ? 9.403 3.137 9.478 1.00 93.62 155 LEU A O 1
ATOM 1199 N N . TYR A 1 156 ? 9.409 5.185 8.551 1.00 94.44 156 TYR A N 1
ATOM 1200 C CA . TYR A 1 156 ? 8.274 5.702 9.293 1.00 94.44 156 TYR A CA 1
ATOM 1201 C C . TYR A 1 156 ? 6.973 5.428 8.553 1.00 94.44 156 TYR A C 1
ATOM 1203 O O . TYR A 1 156 ? 6.898 5.426 7.322 1.00 94.44 156 TYR A O 1
ATOM 1211 N N . LEU A 1 157 ? 5.928 5.235 9.345 1.00 93.31 157 LEU A N 1
ATOM 1212 C CA . LEU A 1 157 ? 4.556 5.186 8.885 1.00 93.31 157 LEU A CA 1
ATOM 1213 C C . LEU A 1 157 ? 3.730 6.148 9.716 1.00 93.31 157 LEU A C 1
ATOM 1215 O O . LEU A 1 157 ? 3.968 6.327 10.912 1.00 93.31 157 LEU A O 1
ATOM 1219 N N . LYS A 1 158 ? 2.744 6.743 9.066 1.00 91.12 158 LYS A N 1
ATOM 1220 C CA . LYS A 1 158 ? 1.771 7.624 9.686 1.00 91.12 158 LYS A CA 1
ATOM 1221 C C . LYS A 1 158 ? 0.394 7.020 9.507 1.00 91.12 158 LYS A C 1
ATOM 1223 O O . LYS A 1 158 ? 0.056 6.531 8.425 1.00 91.12 158 LYS A O 1
ATOM 1228 N N . ASN A 1 159 ? -0.392 7.068 10.570 1.00 87.31 159 ASN A N 1
ATOM 1229 C CA . ASN A 1 159 ? -1.784 6.665 10.574 1.00 87.31 159 ASN A CA 1
ATOM 1230 C C . ASN A 1 159 ? -2.708 7.889 10.625 1.00 87.31 159 ASN A C 1
ATOM 1232 O O . ASN A 1 159 ? -2.329 8.956 11.111 1.00 87.31 159 ASN A O 1
ATOM 1236 N N . SER A 1 160 ? -3.915 7.744 10.084 1.00 76.56 160 SER A N 1
ATOM 1237 C CA . SER A 1 160 ? -5.034 8.630 10.427 1.00 76.56 160 SER A CA 1
ATOM 1238 C C . SER A 1 160 ? -5.913 7.935 11.446 1.00 76.56 160 SER A C 1
ATOM 1240 O O . SER A 1 160 ? -5.977 6.711 11.459 1.00 76.56 160 SER A O 1
ATOM 1242 N N . VAL A 1 161 ? -6.658 8.712 12.218 1.00 66.25 161 VAL A N 1
ATOM 1243 C CA . VAL A 1 161 ? -7.775 8.188 12.999 1.00 66.25 161 VAL A CA 1
ATOM 1244 C C . VAL A 1 161 ? -9.033 8.324 12.151 1.00 66.25 161 VAL A C 1
ATOM 1246 O O . VAL A 1 161 ? -9.372 9.435 11.739 1.00 66.25 161 VAL A O 1
ATOM 1249 N N . HIS A 1 162 ? -9.713 7.210 11.891 1.00 59.16 162 HIS A N 1
ATOM 1250 C CA . HIS A 1 162 ? -11.091 7.222 11.410 1.00 59.16 162 HIS A CA 1
ATOM 1251 C C . HIS A 1 162 ? -12.005 6.814 12.576 1.00 59.16 162 HIS A C 1
ATOM 1253 O O . HIS A 1 162 ? -11.734 5.779 13.195 1.00 59.16 162 HIS A O 1
ATOM 1259 N N . PRO A 1 163 ? -13.070 7.577 12.898 1.00 55.50 163 PRO A N 1
ATOM 1260 C CA . PRO A 1 163 ? -14.133 7.035 13.735 1.00 55.50 163 PRO A CA 1
ATOM 1261 C C . PRO A 1 163 ? -14.698 5.815 13.001 1.00 55.50 163 PRO A C 1
ATOM 1263 O O . PRO A 1 163 ? -15.055 5.918 11.824 1.00 55.50 163 PRO A O 1
ATOM 1266 N N . ALA A 1 164 ? -14.694 4.648 13.643 1.00 48.56 164 ALA A N 1
ATOM 1267 C CA . ALA A 1 164 ? -15.398 3.495 13.109 1.00 48.56 164 ALA A CA 1
ATOM 1268 C C . ALA A 1 164 ? -16.885 3.861 13.083 1.00 48.56 164 ALA A C 1
ATOM 1270 O O . ALA A 1 164 ? -17.418 4.405 14.049 1.00 48.56 164 ALA A O 1
ATOM 1271 N N . PHE A 1 165 ? -17.504 3.659 11.927 1.00 40.94 165 PHE A N 1
ATOM 1272 C CA . PHE A 1 165 ? -18.881 4.035 11.645 1.00 40.94 165 PHE A CA 1
ATOM 1273 C C . PHE A 1 165 ? -19.846 3.516 12.726 1.00 40.94 165 PHE A C 1
ATOM 1275 O O . PHE A 1 165 ? -19.753 2.356 13.127 1.00 40.94 165 PHE A O 1
ATOM 1282 N N . GLU A 1 166 ? -20.775 4.371 13.168 1.00 34.47 166 GLU A N 1
ATOM 1283 C CA . GLU A 1 166 ? -22.036 3.915 13.765 1.00 34.47 166 GLU A CA 1
ATOM 1284 C C . GLU A 1 166 ? -22.837 3.192 12.664 1.00 34.47 166 GLU A C 1
ATOM 1286 O O . GLU A 1 166 ? -22.949 3.714 11.552 1.00 34.47 166 GLU A O 1
ATOM 1291 N N . GLU A 1 167 ? -23.309 1.973 12.959 1.00 34.56 167 GLU A N 1
ATOM 1292 C CA . GLU A 1 167 ? -24.168 1.151 12.082 1.00 34.56 167 GLU A CA 1
ATOM 1293 C C . GLU A 1 167 ? -25.524 1.803 11.770 1.00 34.56 167 GLU A C 1
ATOM 1295 O O . GLU A 1 167 ? -26.118 2.434 12.676 1.00 34.56 167 GLU A O 1
#